Protein AF-A0A929MQV6-F1 (afdb_monomer_lite)

Structure (mmCIF, N/CA/C/O backbone):
data_AF-A0A929MQV6-F1
#
_entry.id   AF-A0A929MQV6-F1
#
loop_
_atom_site.group_PDB
_atom_site.id
_atom_site.type_symbol
_atom_site.label_atom_id
_atom_site.label_alt_id
_atom_site.label_comp_id
_atom_site.label_asym_id
_atom_site.label_entity_id
_atom_site.label_seq_id
_atom_site.pdbx_PDB_ins_code
_atom_site.Cartn_x
_atom_site.Cartn_y
_atom_site.Cartn_z
_atom_site.occupancy
_atom_site.B_iso_or_equiv
_atom_site.auth_seq_id
_atom_site.auth_comp_id
_atom_site.auth_asym_id
_atom_site.auth_atom_id
_atom_site.pdbx_PDB_model_num
ATOM 1 N N . MET A 1 1 ? 27.317 11.208 16.998 1.00 68.25 1 MET A N 1
ATOM 2 C CA . MET A 1 1 ? 28.385 11.719 16.109 1.00 68.25 1 MET A CA 1
ATOM 3 C C . MET A 1 1 ? 27.754 12.655 15.101 1.00 68.25 1 MET A C 1
ATOM 5 O O . MET A 1 1 ? 26.622 12.407 14.709 1.00 68.25 1 MET A O 1
ATOM 9 N N . MET A 1 2 ? 28.450 13.724 14.718 1.00 82.56 2 MET A N 1
ATOM 10 C CA . MET A 1 2 ? 28.007 14.598 13.633 1.00 82.56 2 MET A CA 1
ATOM 11 C C . MET A 1 2 ? 28.197 13.864 12.304 1.00 82.56 2 MET A C 1
ATOM 13 O O . MET A 1 2 ? 29.271 13.320 12.060 1.00 82.56 2 MET A O 1
ATOM 17 N N . ARG A 1 3 ? 27.153 13.828 11.476 1.00 88.56 3 ARG A N 1
ATOM 18 C CA . ARG A 1 3 ? 27.209 13.234 10.140 1.00 88.56 3 ARG A CA 1
ATOM 19 C C . ARG A 1 3 ? 28.074 14.086 9.216 1.00 88.56 3 ARG A C 1
ATOM 21 O O . ARG A 1 3 ? 28.016 15.315 9.278 1.00 88.56 3 ARG A O 1
ATOM 28 N N . THR A 1 4 ? 28.845 13.441 8.353 1.00 94.06 4 THR A N 1
ATOM 29 C CA . THR A 1 4 ? 29.737 14.089 7.387 1.00 94.06 4 THR A CA 1
ATOM 30 C C . THR A 1 4 ? 29.271 13.852 5.953 1.00 94.06 4 THR A C 1
ATOM 32 O O . THR A 1 4 ? 28.427 12.994 5.687 1.00 94.06 4 THR A O 1
ATOM 35 N N . ILE A 1 5 ? 29.832 14.601 4.998 1.00 95.19 5 ILE A N 1
ATOM 36 C CA . ILE A 1 5 ? 29.520 14.419 3.571 1.00 95.19 5 ILE A CA 1
ATOM 37 C C . ILE A 1 5 ? 29.939 13.032 3.054 1.00 95.19 5 ILE A C 1
ATOM 39 O O . ILE A 1 5 ? 29.387 12.562 2.066 1.00 95.19 5 ILE A O 1
ATOM 43 N N . GLN A 1 6 ? 30.884 12.366 3.726 1.00 95.69 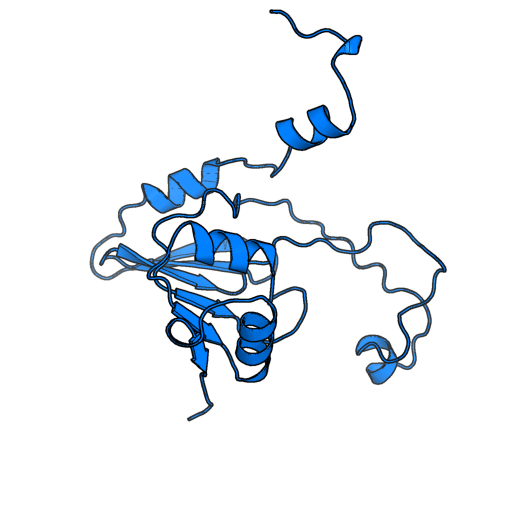6 GLN A N 1
ATOM 44 C CA . GLN A 1 6 ? 31.347 11.019 3.388 1.00 95.69 6 GLN A CA 1
ATOM 45 C C . GLN A 1 6 ? 30.327 9.930 3.759 1.00 95.69 6 GLN A C 1
ATOM 47 O O . GLN A 1 6 ? 30.353 8.854 3.169 1.00 95.69 6 GLN A O 1
ATOM 52 N N . ASP A 1 7 ? 29.402 10.218 4.680 1.00 93.12 7 ASP A N 1
ATOM 53 C CA . ASP A 1 7 ? 28.358 9.283 5.129 1.00 93.12 7 ASP A CA 1
ATOM 54 C C . ASP A 1 7 ? 27.096 9.329 4.240 1.00 93.12 7 ASP A C 1
ATOM 56 O O . ASP A 1 7 ? 26.135 8.569 4.424 1.00 93.12 7 ASP A O 1
ATOM 60 N N . VAL A 1 8 ? 27.052 10.265 3.288 1.00 95.06 8 VAL A N 1
ATOM 61 C CA . VAL A 1 8 ? 25.906 10.456 2.399 1.00 95.06 8 VAL A CA 1
ATOM 62 C C . VAL A 1 8 ? 26.036 9.530 1.197 1.00 95.06 8 VAL A C 1
ATOM 64 O O . VAL A 1 8 ? 26.929 9.656 0.363 1.00 95.06 8 VAL A O 1
ATOM 67 N N . THR A 1 9 ? 25.088 8.608 1.085 1.00 96.81 9 THR A N 1
ATOM 68 C CA . THR A 1 9 ? 24.926 7.714 -0.059 1.00 96.81 9 THR A CA 1
ATOM 69 C C . THR A 1 9 ? 23.502 7.838 -0.577 1.00 96.81 9 THR A C 1
ATOM 71 O O . THR A 1 9 ? 22.612 8.337 0.113 1.00 96.81 9 THR A O 1
ATOM 74 N N . LYS A 1 10 ? 23.252 7.337 -1.788 1.00 96.88 10 LYS A N 1
ATOM 75 C CA . LYS A 1 10 ? 21.887 7.268 -2.314 1.00 96.88 10 LYS A CA 1
ATOM 76 C C . LYS A 1 10 ? 20.959 6.455 -1.401 1.00 96.88 10 LYS A C 1
ATOM 78 O O . LYS A 1 10 ? 19.812 6.842 -1.238 1.00 96.88 10 LYS A O 1
ATOM 83 N N . ASP A 1 11 ? 21.437 5.350 -0.827 1.00 97.06 11 ASP A N 1
ATOM 84 C CA . ASP A 1 11 ? 20.628 4.495 0.052 1.00 97.06 11 ASP A CA 1
ATOM 85 C C . ASP A 1 11 ? 20.300 5.199 1.373 1.00 97.06 11 ASP A C 1
ATOM 87 O O . ASP A 1 11 ? 19.138 5.238 1.768 1.00 97.06 11 ASP A O 1
ATOM 91 N N . THR A 1 12 ? 21.295 5.828 2.008 1.00 95.69 12 THR A N 1
ATOM 92 C CA . THR A 1 12 ? 21.069 6.568 3.258 1.00 95.69 12 THR A CA 1
ATOM 93 C C . THR A 1 12 ? 20.125 7.746 3.039 1.00 95.69 12 THR A C 1
ATOM 95 O O . THR A 1 12 ? 19.151 7.873 3.772 1.00 95.69 12 THR A O 1
ATOM 98 N N . TRP A 1 13 ? 20.315 8.519 1.964 1.00 96.88 13 TRP A N 1
ATOM 99 C CA . TRP A 1 13 ? 19.382 9.585 1.589 1.00 96.88 13 TRP A CA 1
ATOM 100 C C . TRP A 1 13 ? 17.949 9.073 1.387 1.00 96.88 13 TRP A C 1
ATOM 102 O O . TRP A 1 13 ? 17.015 9.658 1.930 1.00 96.88 13 TRP A O 1
ATOM 112 N N . LEU A 1 14 ? 17.758 7.975 0.643 1.00 97.56 14 LEU A N 1
ATOM 113 C CA . LEU A 1 14 ? 16.424 7.413 0.407 1.00 97.56 14 LEU A CA 1
ATOM 114 C C . LEU A 1 14 ? 15.747 6.972 1.713 1.00 97.56 14 LEU A C 1
ATOM 116 O O . LEU A 1 14 ? 14.589 7.316 1.929 1.00 97.56 14 LEU A O 1
ATOM 120 N N . ARG A 1 15 ? 16.459 6.248 2.585 1.00 95.44 15 ARG A N 1
ATOM 121 C CA . ARG A 1 15 ? 15.904 5.728 3.849 1.00 95.44 15 ARG A CA 1
ATOM 122 C C . ARG A 1 15 ? 15.533 6.813 4.851 1.00 95.44 15 ARG A C 1
ATOM 124 O O . ARG A 1 15 ? 14.629 6.615 5.644 1.00 95.44 15 ARG A O 1
ATOM 131 N N . GLU A 1 16 ? 16.250 7.928 4.846 1.00 95.31 16 GLU A N 1
ATOM 132 C CA . GLU A 1 16 ? 16.012 9.024 5.791 1.00 95.31 16 GLU A CA 1
ATOM 133 C C . GLU A 1 16 ? 14.965 10.025 5.292 1.00 95.31 16 GLU A C 1
ATOM 135 O O . GLU A 1 16 ? 14.521 10.871 6.063 1.00 95.31 16 GLU A O 1
ATOM 140 N N . THR A 1 17 ? 14.604 9.963 4.006 1.00 97.81 17 THR A N 1
ATOM 141 C CA . THR A 1 17 ? 13.705 10.942 3.372 1.00 97.81 17 THR A CA 1
ATOM 142 C C . THR A 1 17 ? 12.309 10.381 3.096 1.00 97.81 17 THR A C 1
ATOM 144 O O . THR A 1 17 ? 11.357 11.154 3.054 1.00 97.81 17 THR A O 1
ATOM 147 N N . PHE A 1 18 ? 12.172 9.071 2.860 1.00 98.19 18 PHE A N 1
ATOM 148 C CA . PHE A 1 18 ? 10.919 8.461 2.401 1.00 98.19 18 PHE A CA 1
ATOM 149 C C . PHE A 1 18 ? 10.359 7.421 3.388 1.00 98.19 18 PHE A C 1
ATOM 151 O O . PHE A 1 18 ? 11.154 6.722 4.017 1.00 98.19 18 PHE A O 1
ATOM 158 N N . PRO A 1 19 ? 9.020 7.242 3.446 1.00 98.12 19 PRO A N 1
ATOM 159 C CA . PRO A 1 19 ? 7.998 8.009 2.714 1.00 98.12 19 PRO A CA 1
ATOM 160 C C . PRO A 1 19 ? 7.903 9.461 3.206 1.00 98.12 19 PRO A C 1
ATOM 162 O O . PRO A 1 19 ? 8.333 9.767 4.312 1.00 98.12 19 PRO A O 1
ATOM 165 N N . GLU A 1 20 ? 7.377 10.370 2.381 1.00 98.62 20 GLU A N 1
ATOM 166 C CA . GLU A 1 20 ? 7.477 11.821 2.610 1.00 98.62 20 GLU A CA 1
ATOM 167 C C . GLU A 1 20 ? 6.872 12.290 3.942 1.00 98.62 20 GLU A C 1
ATOM 169 O O . GLU A 1 20 ? 7.273 13.332 4.458 1.00 98.62 20 GLU A O 1
ATOM 174 N N . TRP A 1 21 ? 5.892 11.561 4.480 1.00 98.62 21 TRP A N 1
ATOM 175 C CA . TRP A 1 21 ? 5.256 11.872 5.767 1.00 98.62 21 TRP A CA 1
ATOM 176 C C . TRP A 1 21 ? 5.766 11.007 6.929 1.00 98.62 21 TRP A C 1
ATOM 178 O O . TRP A 1 21 ? 5.336 11.208 8.065 1.00 98.62 21 TRP A O 1
ATOM 188 N N . GLY A 1 22 ? 6.669 10.053 6.671 1.00 98.56 22 GLY A N 1
ATOM 189 C CA . GLY A 1 22 ? 7.078 9.054 7.657 1.00 98.56 22 GLY A CA 1
ATOM 190 C C . GLY A 1 22 ? 5.859 8.378 8.292 1.00 98.56 22 GLY A C 1
ATOM 191 O O . GLY A 1 22 ? 4.982 7.883 7.585 1.00 98.56 22 GLY A O 1
ATOM 192 N N . THR A 1 23 ? 5.780 8.429 9.622 1.00 98.69 23 THR A N 1
ATOM 193 C CA . THR A 1 23 ? 4.697 7.848 10.432 1.00 98.69 23 THR A CA 1
ATOM 194 C C . THR A 1 23 ? 3.611 8.837 10.847 1.00 98.69 23 THR A C 1
ATOM 196 O O . THR A 1 23 ? 2.706 8.451 11.583 1.00 98.69 23 THR A O 1
ATOM 199 N N . TRP A 1 24 ? 3.640 10.090 10.375 1.00 98.81 24 TRP A N 1
ATOM 200 C CA . TRP A 1 24 ? 2.703 11.131 10.824 1.00 98.81 24 TRP A CA 1
ATOM 201 C C . TRP A 1 24 ? 1.236 10.691 10.719 1.00 98.81 24 TRP A C 1
ATOM 203 O O . TRP A 1 24 ? 0.474 10.780 11.681 1.00 98.81 24 TRP A O 1
ATOM 213 N N . LEU A 1 25 ? 0.835 10.176 9.552 1.00 98.81 25 LEU A N 1
ATOM 214 C CA . LEU A 1 25 ? -0.541 9.728 9.338 1.00 98.81 25 LEU A CA 1
ATOM 215 C C . LEU A 1 25 ? -0.841 8.394 10.034 1.00 98.81 25 LEU A C 1
ATOM 217 O O . LEU A 1 25 ? -1.975 8.174 10.452 1.00 98.81 25 LEU A O 1
ATOM 221 N N . ASN A 1 26 ? 0.156 7.514 10.178 1.00 98.88 26 ASN A N 1
ATOM 222 C CA . ASN A 1 26 ? 0.011 6.270 10.937 1.00 98.88 26 ASN A CA 1
ATOM 223 C C . ASN A 1 26 ? -0.389 6.580 12.389 1.00 98.88 26 ASN A C 1
ATOM 225 O O . ASN A 1 26 ? -1.360 6.021 12.900 1.00 98.88 26 ASN A O 1
ATOM 229 N N . GLU A 1 27 ? 0.321 7.517 13.023 1.00 98.75 27 GLU A N 1
ATOM 230 C CA . GLU A 1 27 ? 0.047 7.991 14.382 1.00 98.75 27 GLU A CA 1
ATOM 231 C C . GLU A 1 27 ? -1.334 8.651 14.479 1.00 98.75 27 GLU A C 1
ATOM 233 O O . GLU A 1 27 ? -2.121 8.299 15.358 1.00 98.75 27 GLU A O 1
ATOM 238 N N . GLU A 1 28 ? -1.678 9.533 13.533 1.00 98.81 28 GLU A N 1
ATOM 239 C CA . GLU A 1 28 ? -2.987 10.198 13.499 1.00 98.81 28 GLU A CA 1
ATOM 240 C C . GLU A 1 28 ? -4.149 9.192 13.429 1.00 98.81 28 GLU A C 1
ATOM 242 O O . GLU A 1 28 ? -5.116 9.298 14.188 1.00 98.81 28 GLU A O 1
ATOM 247 N N . ILE A 1 29 ? -4.054 8.188 12.551 1.00 98.81 29 ILE A N 1
ATOM 248 C CA . ILE A 1 29 ? -5.075 7.144 12.397 1.00 98.81 29 ILE A CA 1
ATOM 249 C C . ILE A 1 29 ? -5.187 6.298 13.669 1.00 98.81 29 ILE A C 1
ATOM 251 O O . ILE A 1 29 ? -6.305 6.031 14.133 1.00 98.81 29 ILE A O 1
ATOM 255 N N . ARG A 1 30 ? -4.053 5.878 14.244 1.00 98.38 30 ARG A N 1
ATOM 256 C CA . ARG A 1 30 ? -4.007 5.093 15.487 1.00 98.38 30 ARG A CA 1
ATOM 257 C C . ARG A 1 30 ? -4.712 5.839 16.617 1.00 98.38 30 ARG A C 1
ATOM 259 O O . ARG A 1 30 ? -5.628 5.287 17.233 1.00 98.38 30 ARG A O 1
ATOM 266 N N . ASP A 1 31 ? -4.353 7.104 16.816 1.00 98.25 31 ASP A N 1
ATOM 267 C CA . ASP A 1 31 ? -4.766 7.896 17.976 1.00 98.25 31 ASP A CA 1
ATOM 268 C C . ASP A 1 31 ? -6.169 8.509 17.814 1.00 98.25 31 ASP A C 1
ATOM 270 O O . ASP A 1 31 ? -6.802 8.893 18.804 1.00 98.25 31 ASP A O 1
ATOM 274 N N . LYS A 1 32 ? -6.714 8.546 16.587 1.00 98.31 32 LYS A N 1
ATOM 275 C CA . LYS A 1 32 ? -8.068 9.045 16.319 1.00 98.31 32 LYS A CA 1
ATOM 276 C C . LYS A 1 32 ? -9.124 8.264 17.106 1.00 98.31 32 LYS A C 1
ATOM 278 O O . LYS A 1 32 ? -9.413 7.107 16.796 1.00 98.31 32 LYS A O 1
ATOM 283 N N . GLN A 1 33 ? -9.771 8.949 18.044 1.00 98.38 33 GLN A N 1
ATOM 284 C CA . GLN A 1 33 ? -11.058 8.544 18.605 1.00 98.38 33 GLN A CA 1
ATOM 285 C C . GLN A 1 33 ? -12.168 9.032 17.669 1.00 98.38 33 GLN A C 1
ATOM 287 O O . GLN A 1 33 ? -12.194 10.203 17.276 1.00 98.38 33 GLN A O 1
ATOM 292 N N . VAL A 1 34 ? -13.032 8.118 17.240 1.00 98.56 34 VAL A N 1
ATOM 293 C CA . VAL A 1 34 ? -14.141 8.412 16.327 1.00 98.56 34 VAL A CA 1
ATOM 294 C C . VAL A 1 34 ? -15.409 8.579 17.161 1.00 98.56 34 VAL A C 1
ATOM 296 O O . VAL A 1 34 ? -15.701 7.749 18.016 1.00 98.56 34 VAL A O 1
ATOM 299 N N . GLU A 1 35 ? -16.139 9.671 16.935 1.00 98.38 35 GLU A N 1
ATOM 300 C CA . GLU A 1 35 ? -17.324 10.013 17.725 1.00 98.38 35 GLU A CA 1
ATOM 301 C C . GLU A 1 35 ? -18.448 8.978 17.546 1.00 98.38 35 GLU A C 1
ATOM 303 O O . GLU A 1 35 ? -18.624 8.473 16.431 1.00 98.38 35 GLU A O 1
ATOM 308 N N . PRO A 1 36 ? -19.259 8.701 18.586 1.00 98.56 36 PRO A N 1
ATOM 309 C CA . PRO A 1 36 ? -20.375 7.764 18.489 1.00 98.56 36 PRO A CA 1
ATOM 310 C C . PRO A 1 36 ? -21.331 8.077 17.328 1.00 98.56 36 PRO A C 1
ATOM 312 O O . PRO A 1 36 ? -21.709 9.231 17.116 1.00 98.56 36 PRO A O 1
ATOM 315 N N . ASN A 1 37 ? -21.791 7.039 16.625 1.00 97.94 37 ASN A N 1
ATOM 316 C CA . ASN A 1 37 ? -22.642 7.114 15.429 1.00 97.94 37 ASN A CA 1
ATOM 317 C C . ASN A 1 37 ? -21.972 7.788 14.215 1.00 97.94 37 ASN A C 1
ATOM 319 O O . ASN A 1 37 ? -22.651 8.407 13.391 1.00 97.94 37 ASN A O 1
ATOM 323 N N . SER A 1 38 ? -20.647 7.676 14.088 1.00 98.69 38 SER A N 1
ATOM 324 C CA . SER A 1 38 ? -19.892 8.213 12.951 1.00 98.69 38 SER A CA 1
ATOM 325 C C . SER A 1 38 ? -18.777 7.272 12.477 1.00 98.69 38 SER A C 1
ATOM 327 O O . SER A 1 38 ? -18.527 6.213 13.053 1.00 98.69 38 SER A O 1
ATOM 329 N N . PHE A 1 39 ? -18.111 7.653 11.388 1.00 98.69 39 PHE A N 1
ATOM 330 C CA . PHE A 1 39 ? -16.875 7.032 10.923 1.00 98.69 39 PHE A CA 1
ATOM 331 C C . PHE A 1 39 ? -15.918 8.118 10.417 1.00 98.69 39 PHE A C 1
ATOM 333 O O . PHE A 1 39 ? -16.346 9.197 10.000 1.00 98.69 39 PHE A O 1
ATOM 340 N N . ALA A 1 40 ? -14.620 7.829 10.438 1.00 98.81 40 ALA A N 1
ATOM 341 C CA . ALA A 1 40 ? -13.577 8.662 9.851 1.00 98.81 40 ALA A CA 1
ATOM 342 C C . ALA A 1 40 ? -12.988 7.987 8.607 1.00 98.81 40 ALA A C 1
ATOM 344 O O . ALA A 1 40 ? -12.963 6.758 8.506 1.00 98.81 40 ALA A O 1
ATOM 345 N N . MET A 1 41 ? -12.502 8.797 7.665 1.00 98.75 41 MET A N 1
ATOM 346 C CA . MET A 1 41 ? -11.798 8.322 6.478 1.00 98.75 41 MET A CA 1
ATOM 347 C C . MET A 1 41 ? -10.571 9.174 6.185 1.00 98.75 41 MET A C 1
ATOM 349 O O . MET A 1 41 ? -10.605 10.391 6.362 1.00 98.75 41 MET A O 1
ATOM 353 N N . TRP A 1 42 ? -9.539 8.537 5.637 1.00 98.88 42 TRP A N 1
ATOM 354 C CA . TRP A 1 42 ? -8.347 9.204 5.124 1.00 98.88 42 TRP A CA 1
ATOM 355 C C . TRP A 1 42 ? -8.076 8.762 3.698 1.00 98.88 42 TRP A C 1
ATOM 357 O O . TRP A 1 42 ? -8.175 7.578 3.370 1.00 98.88 42 TRP A O 1
ATOM 367 N N . TRP A 1 43 ? -7.712 9.723 2.856 1.00 98.81 43 TRP A N 1
ATOM 368 C CA . TRP A 1 43 ? -7.268 9.452 1.499 1.00 98.81 43 TRP A CA 1
ATOM 369 C C . TRP A 1 43 ? -5.754 9.259 1.471 1.00 98.81 43 TRP A C 1
ATOM 371 O O . TRP A 1 43 ? -5.000 10.127 1.899 1.00 98.81 43 TRP A O 1
ATOM 381 N N . LEU A 1 44 ? -5.320 8.113 0.950 1.00 98.75 44 LEU A N 1
ATOM 382 C CA . LEU A 1 44 ? -3.930 7.651 0.971 1.00 98.75 44 LEU A CA 1
ATOM 383 C C . LEU A 1 44 ? -3.219 7.848 -0.386 1.00 98.75 44 LEU A C 1
ATOM 385 O O . LEU A 1 44 ? -2.079 7.419 -0.575 1.00 98.75 44 LEU A O 1
ATOM 389 N N . GLY A 1 45 ? -3.896 8.497 -1.341 1.00 98.25 45 GLY A N 1
ATOM 390 C CA . GLY A 1 45 ? -3.462 8.667 -2.729 1.00 98.25 45 GLY A CA 1
ATOM 391 C C . GLY A 1 45 ? -4.056 7.622 -3.681 1.00 98.25 45 GLY A C 1
ATOM 392 O O . GLY A 1 45 ? -4.441 6.530 -3.274 1.00 98.25 45 GLY A O 1
ATOM 393 N N . CYS A 1 46 ? -4.147 7.964 -4.974 1.00 98.38 46 CYS A N 1
ATOM 394 C CA . CYS A 1 46 ? -4.906 7.190 -5.970 1.00 98.38 46 CYS A CA 1
ATOM 395 C C . CYS A 1 46 ? -6.350 6.960 -5.480 1.00 98.38 46 CYS A C 1
ATOM 397 O O . CYS A 1 46 ? -7.059 7.939 -5.251 1.00 98.38 46 CYS A O 1
ATOM 399 N N . THR A 1 47 ? -6.767 5.717 -5.257 1.00 98.50 47 THR A N 1
ATOM 400 C CA . THR A 1 47 ? -8.045 5.365 -4.619 1.00 98.50 47 THR A CA 1
ATOM 401 C C . THR A 1 47 ? -7.854 4.681 -3.266 1.00 98.50 47 THR A C 1
ATOM 403 O O . THR A 1 47 ? -8.794 4.079 -2.756 1.00 98.50 47 THR A O 1
ATOM 406 N N . GLY A 1 48 ? -6.651 4.756 -2.692 1.00 98.81 48 GLY A N 1
ATOM 407 C CA . GLY A 1 48 ? -6.349 4.188 -1.387 1.00 98.81 48 GLY A CA 1
ATOM 408 C C . GLY A 1 48 ? -7.100 4.931 -0.290 1.00 98.81 48 GLY A C 1
ATOM 409 O O . GLY A 1 48 ? -7.002 6.155 -0.192 1.00 98.81 48 GLY A O 1
ATOM 410 N N . ILE A 1 49 ? -7.848 4.206 0.532 1.00 98.94 49 ILE A N 1
ATOM 411 C CA . ILE A 1 49 ? -8.685 4.764 1.592 1.00 98.94 49 ILE A CA 1
ATOM 412 C C . ILE A 1 49 ? -8.473 3.973 2.879 1.00 98.94 49 ILE A C 1
ATOM 414 O O . ILE A 1 49 ? -8.545 2.745 2.874 1.00 98.94 49 ILE A O 1
ATOM 418 N N . TRP A 1 50 ? -8.289 4.679 3.991 1.00 98.94 50 TRP A N 1
ATOM 419 C CA . TRP A 1 50 ? -8.476 4.116 5.328 1.00 98.94 50 TRP A CA 1
ATOM 420 C C . TRP A 1 50 ? -9.855 4.506 5.853 1.00 98.94 50 TRP A C 1
ATOM 422 O O . TRP A 1 50 ? -10.237 5.667 5.725 1.00 98.94 50 TRP A O 1
ATOM 432 N N . ILE A 1 51 ? -10.584 3.574 6.464 1.00 98.88 51 ILE A N 1
ATOM 433 C CA . ILE A 1 51 ? -11.869 3.815 7.134 1.00 98.88 51 ILE A CA 1
ATOM 434 C C . ILE A 1 51 ? -11.745 3.343 8.580 1.00 98.88 51 ILE A C 1
ATOM 436 O O . ILE A 1 51 ? -11.310 2.215 8.804 1.00 98.88 51 ILE A O 1
ATOM 440 N N . LYS A 1 52 ? -12.147 4.174 9.546 1.00 98.88 52 LYS A N 1
ATOM 441 C CA . LYS A 1 52 ? -12.210 3.817 10.972 1.00 98.88 52 LYS A CA 1
ATOM 442 C C . LYS A 1 52 ? -13.604 4.097 11.527 1.00 98.88 52 LYS A C 1
ATOM 444 O O . LYS A 1 52 ? -14.095 5.218 11.388 1.00 98.88 52 LYS A O 1
ATOM 449 N N . SER A 1 53 ? -14.253 3.105 12.128 1.00 98.81 53 SER A N 1
ATOM 450 C CA . SER A 1 53 ? -15.571 3.276 12.758 1.00 98.81 53 SER A CA 1
ATOM 451 C C . SER A 1 53 ? -15.466 3.813 14.191 1.00 98.81 53 SER A C 1
ATOM 453 O O . SER A 1 53 ? -14.407 3.738 14.814 1.00 98.81 53 SER A O 1
ATOM 455 N N . ASP A 1 54 ? -16.583 4.293 14.741 1.00 98.31 54 ASP A N 1
ATOM 456 C CA . ASP A 1 54 ? -16.730 4.645 16.165 1.00 98.31 54 ASP A CA 1
ATOM 457 C C . ASP A 1 54 ? -16.487 3.460 17.119 1.00 98.31 54 ASP A C 1
ATOM 459 O O . ASP A 1 54 ? -15.965 3.641 18.213 1.00 98.31 54 ASP A O 1
ATOM 463 N N . GLN A 1 55 ? -16.775 2.233 16.673 1.00 97.94 55 GLN A N 1
ATOM 464 C CA . GLN A 1 55 ? -16.437 0.989 17.385 1.00 97.94 55 GLN A CA 1
ATOM 465 C C . GLN A 1 55 ? -14.967 0.545 17.230 1.00 97.94 55 GLN A C 1
ATOM 467 O O . GLN A 1 55 ? -14.596 -0.527 17.702 1.00 97.94 55 GLN A O 1
ATOM 472 N N . GLY A 1 56 ? -14.128 1.332 16.549 1.00 97.25 56 GLY A N 1
ATOM 473 C CA . GLY A 1 56 ? -12.702 1.045 16.385 1.00 97.25 56 GLY A CA 1
ATOM 474 C C . GLY A 1 56 ? -12.344 0.042 15.284 1.00 97.25 56 GLY A C 1
ATOM 475 O O . GLY A 1 56 ? -11.177 -0.326 15.198 1.00 97.25 56 GLY A O 1
ATOM 476 N N . THR A 1 57 ? -13.287 -0.370 14.429 1.00 98.62 57 THR A N 1
ATOM 477 C CA . THR A 1 57 ? -13.000 -1.213 13.256 1.00 98.62 57 THR A CA 1
ATOM 478 C C . THR A 1 57 ? -12.237 -0.421 12.198 1.00 98.62 57 THR A C 1
ATOM 480 O O . THR A 1 57 ? -12.654 0.686 11.851 1.00 98.62 57 THR A O 1
ATOM 483 N N . ASN A 1 58 ? -11.173 -0.997 11.636 1.00 98.88 58 ASN A N 1
ATOM 484 C CA . ASN A 1 58 ? -10.343 -0.394 10.595 1.00 98.88 58 ASN A CA 1
ATOM 485 C C . ASN A 1 58 ? -10.385 -1.204 9.294 1.00 98.88 58 ASN A C 1
ATOM 487 O O . ASN A 1 58 ? -10.029 -2.385 9.255 1.00 98.88 58 ASN A O 1
ATOM 491 N N . ILE A 1 59 ? -10.750 -0.537 8.200 1.00 98.88 59 ILE A N 1
ATOM 492 C CA . ILE A 1 59 ? -10.709 -1.091 6.845 1.00 98.88 59 ILE A CA 1
ATOM 493 C C . ILE A 1 59 ? -9.681 -0.315 6.032 1.00 98.88 59 ILE A C 1
ATOM 495 O O . ILE A 1 59 ? -9.789 0.903 5.878 1.00 98.88 59 ILE A O 1
ATOM 499 N N . LEU A 1 60 ? -8.726 -1.040 5.460 1.00 98.88 60 LEU A N 1
ATOM 500 C CA . LEU A 1 60 ? -7.785 -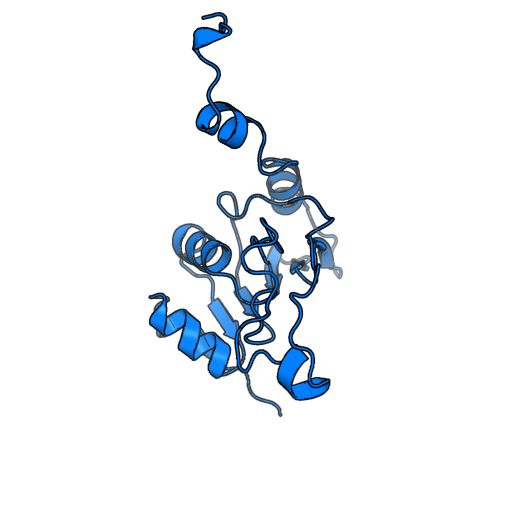0.512 4.486 1.00 98.88 60 LEU A CA 1
ATOM 501 C C . LEU A 1 60 ? -8.230 -0.937 3.089 1.00 98.88 60 LEU A C 1
ATOM 503 O O . LEU A 1 60 ? -8.302 -2.128 2.807 1.00 98.88 60 LEU A O 1
ATOM 507 N N . CYS A 1 61 ? -8.534 0.015 2.215 1.00 98.81 61 CYS A N 1
ATOM 508 C CA . CYS A 1 61 ? -9.035 -0.245 0.870 1.00 98.81 61 CYS A CA 1
ATOM 509 C C . CYS A 1 61 ? -8.060 0.284 -0.185 1.00 98.81 61 CYS A C 1
ATOM 511 O O . CYS A 1 61 ? -7.671 1.446 -0.109 1.00 98.81 61 CYS A O 1
ATOM 513 N N . ASP A 1 62 ? -7.679 -0.546 -1.161 1.00 98.81 62 ASP A N 1
ATOM 514 C CA . ASP A 1 62 ? -6.911 -0.155 -2.358 1.00 98.81 62 ASP A CA 1
ATOM 515 C C . ASP A 1 62 ? -5.619 0.652 -2.081 1.00 98.81 62 ASP A C 1
ATOM 517 O O . ASP A 1 62 ? -5.203 1.482 -2.892 1.00 98.81 62 ASP A O 1
ATOM 521 N N . LEU A 1 63 ? -4.957 0.441 -0.933 1.00 98.69 63 LEU A N 1
ATOM 522 C CA . LEU A 1 63 ? -3.689 1.119 -0.655 1.00 98.69 63 LEU A CA 1
ATOM 523 C C . LEU A 1 63 ? -2.605 0.646 -1.629 1.00 98.69 63 LEU A C 1
ATOM 525 O O . LEU A 1 63 ? -2.097 -0.475 -1.538 1.00 98.69 63 LEU A O 1
ATOM 529 N N . TRP A 1 64 ? -2.195 1.561 -2.505 1.00 98.69 64 TRP A N 1
ATOM 530 C CA . TRP A 1 64 ? -1.128 1.358 -3.471 1.00 98.69 64 TRP A CA 1
ATOM 531 C C . TRP A 1 64 ? 0.150 2.115 -3.109 1.00 98.69 64 TRP A C 1
ATOM 533 O O . TRP A 1 64 ? 0.217 3.352 -3.133 1.00 98.69 64 TRP A O 1
ATOM 543 N N . THR A 1 65 ? 1.204 1.342 -2.842 1.00 98.00 65 THR A N 1
ATOM 544 C CA . THR A 1 65 ? 2.521 1.847 -2.431 1.00 98.00 65 THR A CA 1
ATOM 545 C C . THR A 1 65 ? 3.522 1.889 -3.596 1.00 98.00 65 THR A C 1
ATOM 547 O O . THR A 1 65 ? 4.703 2.186 -3.425 1.00 98.00 65 THR A O 1
ATOM 550 N N . GLY A 1 66 ? 3.053 1.633 -4.819 1.00 97.62 66 GLY A N 1
ATOM 551 C CA . GLY A 1 66 ? 3.852 1.734 -6.032 1.00 97.62 66 GLY A CA 1
ATOM 552 C C . GLY A 1 66 ? 3.927 3.145 -6.625 1.00 97.62 66 GLY A C 1
ATOM 553 O O . GLY A 1 66 ? 3.331 4.116 -6.152 1.00 97.62 66 GLY A O 1
ATOM 554 N N . THR A 1 67 ? 4.675 3.248 -7.725 1.00 98.25 67 THR A N 1
ATOM 555 C CA . THR A 1 67 ? 4.834 4.480 -8.507 1.00 98.25 67 THR A CA 1
ATOM 556 C C . THR A 1 67 ? 4.641 4.230 -10.005 1.00 98.25 67 THR A C 1
ATOM 558 O O . THR A 1 67 ? 4.509 3.092 -10.457 1.00 98.25 67 THR A O 1
ATOM 561 N N . GLY A 1 68 ? 4.617 5.312 -10.783 1.00 97.19 68 GLY A N 1
ATOM 562 C CA . GLY A 1 68 ? 4.512 5.290 -12.239 1.00 97.19 68 GLY A CA 1
ATOM 563 C C . GLY A 1 68 ? 5.835 4.969 -12.946 1.00 97.19 68 GLY A C 1
ATOM 564 O O . GLY A 1 68 ? 6.681 4.208 -12.467 1.00 97.19 68 GLY A O 1
ATOM 565 N N . LYS A 1 69 ? 6.033 5.545 -14.135 1.00 97.25 69 LYS A N 1
ATOM 566 C CA . LYS A 1 69 ? 7.296 5.394 -14.877 1.00 97.25 69 LYS A CA 1
ATOM 567 C C . LYS A 1 69 ? 8.471 5.998 -14.098 1.00 97.25 69 LYS A C 1
ATOM 569 O O . LYS A 1 69 ? 8.344 7.036 -13.465 1.00 97.25 69 LYS A O 1
ATOM 574 N N . ARG A 1 70 ? 9.633 5.341 -14.189 1.00 96.25 70 ARG A N 1
ATOM 575 C CA . ARG A 1 70 ? 10.907 5.773 -13.570 1.00 96.25 70 ARG A CA 1
ATOM 576 C C . ARG A 1 70 ? 12.021 6.043 -14.592 1.00 96.25 70 ARG A C 1
ATOM 578 O O . ARG A 1 70 ? 13.126 6.415 -14.225 1.00 96.25 70 ARG A O 1
ATOM 585 N N . SER A 1 71 ? 11.745 5.790 -15.871 1.00 95.44 71 SER A N 1
ATOM 586 C CA . SER A 1 71 ? 12.629 6.018 -17.017 1.00 95.44 71 SER A CA 1
ATOM 587 C C . SER A 1 71 ? 11.799 5.957 -18.305 1.00 95.44 71 SER A C 1
ATOM 589 O O . SER A 1 71 ? 10.733 5.336 -18.324 1.00 95.44 71 SER A O 1
ATOM 591 N N . HIS A 1 72 ? 12.298 6.567 -19.381 1.00 93.44 72 HIS A N 1
ATOM 592 C CA . HIS A 1 72 ? 11.707 6.488 -20.722 1.00 93.44 72 HIS A CA 1
ATOM 593 C C . HIS A 1 72 ? 11.901 5.105 -21.375 1.00 93.44 72 HIS A C 1
ATOM 595 O O . HIS A 1 72 ? 11.145 4.733 -22.274 1.00 93.44 72 HIS A O 1
ATOM 601 N N . GLY A 1 73 ? 12.877 4.315 -20.905 1.00 89.31 73 GLY A N 1
ATOM 602 C CA . GLY A 1 73 ? 13.158 2.973 -21.423 1.00 89.31 73 GLY A CA 1
ATOM 603 C C . GLY A 1 73 ? 13.355 2.954 -22.945 1.00 89.31 73 GLY A C 1
ATOM 604 O O . GLY A 1 73 ? 13.982 3.846 -23.504 1.00 89.31 73 GLY A O 1
ATOM 605 N N . ALA A 1 74 ? 12.783 1.948 -23.613 1.00 87.56 74 ALA A N 1
ATOM 606 C CA . ALA A 1 74 ? 12.797 1.818 -25.075 1.00 87.56 74 ALA A CA 1
ATOM 607 C C . ALA A 1 74 ? 11.714 2.658 -25.790 1.00 87.56 74 ALA A C 1
ATOM 609 O O . ALA A 1 74 ? 11.523 2.509 -26.993 1.00 87.56 74 ALA A O 1
ATOM 610 N N . GLY A 1 75 ? 10.945 3.478 -25.064 1.00 93.12 75 GLY A N 1
ATOM 611 C CA . GLY A 1 75 ? 9.889 4.327 -25.629 1.00 93.12 75 GLY A CA 1
ATOM 612 C C . GLY A 1 75 ? 8.586 3.616 -26.018 1.00 93.12 75 GLY A C 1
ATOM 613 O O . GLY A 1 75 ? 7.604 4.298 -26.302 1.00 93.12 75 GLY A O 1
ATOM 614 N N . ASN A 1 76 ? 8.532 2.281 -25.962 1.00 95.06 76 ASN A N 1
ATOM 615 C CA . ASN A 1 76 ? 7.358 1.491 -26.343 1.00 95.06 76 ASN A CA 1
ATOM 616 C C . ASN A 1 76 ? 6.638 0.873 -25.138 1.00 95.06 76 ASN A C 1
ATOM 618 O O . ASN A 1 76 ? 7.253 0.439 -24.161 1.00 95.06 76 ASN A O 1
ATOM 622 N N . MET A 1 77 ? 5.311 0.806 -25.225 1.00 95.75 77 MET A N 1
ATOM 623 C CA . MET A 1 77 ? 4.448 0.126 -24.266 1.00 95.75 77 MET A CA 1
ATOM 624 C C . MET A 1 77 ? 4.593 -1.400 -24.373 1.00 95.75 77 MET A C 1
ATOM 626 O O . MET A 1 77 ? 4.870 -1.952 -25.438 1.00 95.75 77 MET A O 1
ATOM 630 N N . LYS A 1 78 ? 4.361 -2.111 -23.263 1.00 93.88 78 LYS A N 1
ATOM 631 C CA . LYS A 1 78 ? 4.322 -3.580 -23.252 1.00 93.88 78 LYS A CA 1
ATOM 632 C C . LYS A 1 78 ? 3.246 -4.092 -24.218 1.00 93.88 78 LYS A C 1
ATOM 634 O O . LYS A 1 78 ? 2.089 -3.678 -24.134 1.00 93.88 78 LYS A O 1
ATOM 639 N N . LYS A 1 79 ? 3.610 -5.039 -25.090 1.00 96.31 79 LYS A N 1
ATOM 640 C CA . LYS A 1 79 ? 2.660 -5.685 -26.008 1.00 96.31 79 LYS A CA 1
ATOM 641 C C . LYS A 1 79 ? 1.490 -6.297 -25.236 1.00 96.31 79 LYS A C 1
ATOM 643 O O . LYS A 1 79 ? 1.692 -6.999 -24.246 1.00 96.31 79 LYS A O 1
ATOM 648 N N . GLY A 1 80 ? 0.271 -6.020 -25.696 1.00 95.38 80 GLY A N 1
ATOM 649 C CA . GLY A 1 80 ? -0.960 -6.521 -25.083 1.00 95.38 80 GLY A CA 1
ATOM 650 C C . GLY A 1 80 ? -1.404 -5.791 -23.811 1.00 95.38 80 GLY A C 1
ATOM 651 O O . GLY A 1 80 ? -2.377 -6.236 -23.200 1.00 95.38 80 GLY A O 1
ATOM 652 N N . HIS A 1 81 ? -0.740 -4.696 -23.418 1.00 97.00 81 HIS A N 1
ATOM 653 C CA . HIS A 1 81 ? -1.228 -3.793 -22.371 1.00 97.00 81 HIS A CA 1
ATOM 654 C C . HIS A 1 81 ? -2.618 -3.245 -22.732 1.00 97.00 81 HIS A C 1
ATOM 656 O O . HIS A 1 81 ? -2.916 -3.014 -23.905 1.00 97.00 81 HIS A O 1
ATOM 662 N N . GLN A 1 82 ? -3.471 -3.009 -21.737 1.00 97.12 82 GLN A N 1
ATOM 663 C CA . GLN A 1 82 ? -4.862 -2.601 -21.932 1.00 97.12 82 GLN A CA 1
ATOM 664 C C . GLN A 1 82 ? -4.995 -1.320 -22.768 1.00 97.12 82 GLN A C 1
ATOM 666 O O . GLN A 1 82 ? -5.821 -1.278 -23.671 1.00 97.12 82 GLN A O 1
ATOM 671 N N . MET A 1 83 ? -4.124 -0.323 -22.571 1.00 97.69 83 MET A N 1
ATOM 672 C CA . MET A 1 83 ? -4.141 0.905 -23.389 1.00 97.69 83 MET A CA 1
ATOM 673 C C . MET A 1 83 ? -3.872 0.625 -24.876 1.00 97.69 83 MET A C 1
ATOM 675 O O . MET A 1 83 ? -4.567 1.160 -25.729 1.00 97.69 83 MET A O 1
ATOM 679 N N . MET A 1 84 ? -2.940 -0.279 -25.200 1.00 97.75 84 MET A N 1
ATOM 680 C CA . MET A 1 84 ? -2.700 -0.706 -26.585 1.00 97.75 84 MET A CA 1
ATOM 681 C C . MET A 1 84 ? -3.927 -1.415 -27.172 1.00 97.75 84 MET A C 1
ATOM 683 O O . MET A 1 84 ? -4.264 -1.194 -28.328 1.00 97.75 84 MET A O 1
ATOM 687 N N . ARG A 1 85 ? -4.623 -2.243 -26.382 1.00 97.81 85 ARG A N 1
ATOM 688 C CA . ARG A 1 85 ? -5.850 -2.929 -26.829 1.00 97.81 85 ARG A CA 1
ATOM 689 C C . ARG A 1 85 ? -7.003 -1.962 -27.085 1.00 97.81 85 ARG A C 1
ATOM 691 O O . ARG A 1 85 ? -7.777 -2.194 -28.003 1.00 97.81 85 ARG A O 1
ATOM 698 N N . MET A 1 86 ? -7.118 -0.912 -26.275 1.00 98.19 86 MET A N 1
ATOM 699 C CA . MET A 1 86 ? -8.203 0.065 -26.384 1.00 98.19 86 MET A CA 1
ATOM 700 C C . MET A 1 86 ? -8.008 1.041 -27.546 1.00 98.19 86 MET A C 1
ATOM 702 O O . MET A 1 86 ? -8.987 1.411 -28.183 1.00 98.19 86 MET A O 1
ATOM 706 N N . SER A 1 87 ? -6.773 1.474 -27.821 1.00 97.06 87 SER A N 1
ATOM 707 C CA . SER A 1 87 ? -6.526 2.577 -28.764 1.00 97.06 87 SER A CA 1
ATOM 708 C C . SER A 1 87 ? -5.462 2.315 -29.832 1.00 97.06 87 SER A C 1
ATOM 710 O O . SER A 1 87 ? -5.146 3.218 -30.602 1.00 97.06 87 SER A O 1
ATOM 712 N N . GLY A 1 88 ? -4.879 1.114 -29.896 1.00 97.25 88 GLY A N 1
ATOM 713 C CA . GLY A 1 88 ? -3.854 0.771 -30.891 1.00 97.25 88 GLY A CA 1
ATOM 714 C C . GLY A 1 88 ? -2.522 1.507 -30.709 1.00 97.25 88 GLY A C 1
ATOM 715 O O . GLY A 1 88 ? -1.698 1.521 -31.618 1.00 97.25 88 GLY A O 1
ATOM 716 N N . VAL A 1 89 ? -2.295 2.143 -29.554 1.00 97.38 89 VAL A N 1
ATOM 717 C CA . VAL A 1 89 ? -1.072 2.913 -29.293 1.00 97.38 89 VAL A CA 1
ATOM 718 C C . VAL A 1 89 ? 0.134 2.012 -29.036 1.00 97.38 89 VAL A C 1
ATOM 720 O O . VAL A 1 89 ? 0.057 1.028 -28.300 1.00 97.38 89 VAL A O 1
ATOM 723 N N . GLU A 1 90 ? 1.281 2.401 -29.588 1.00 96.69 90 GLU A N 1
ATOM 724 C CA . GLU A 1 90 ? 2.559 1.709 -29.368 1.00 96.69 90 GLU A CA 1
ATOM 725 C C . GLU A 1 90 ? 3.469 2.440 -28.378 1.00 96.69 90 GLU A C 1
ATOM 727 O O . GLU A 1 90 ? 4.214 1.808 -27.625 1.00 96.69 90 GLU A O 1
ATOM 732 N N . LYS A 1 91 ? 3.396 3.775 -28.354 1.00 97.06 91 LYS A N 1
ATOM 733 C CA . LYS A 1 91 ? 4.249 4.616 -27.508 1.00 97.06 91 LYS A CA 1
ATOM 734 C C . LYS A 1 91 ? 3.976 4.378 -26.024 1.00 97.06 91 LYS A C 1
ATOM 736 O O . LYS A 1 91 ? 2.847 4.127 -25.601 1.00 97.06 91 LYS A O 1
ATOM 741 N N . LEU A 1 92 ? 5.027 4.496 -25.220 1.00 96.88 92 LEU A N 1
ATOM 742 C CA . LEU A 1 92 ? 4.957 4.413 -23.768 1.00 96.88 92 LEU A CA 1
ATOM 743 C C . LEU A 1 92 ? 4.025 5.496 -23.209 1.00 96.88 92 LEU A C 1
ATOM 745 O O . LEU A 1 92 ? 4.152 6.672 -23.541 1.00 96.88 92 LEU A O 1
ATOM 749 N N . GLN A 1 93 ? 3.123 5.106 -22.308 1.00 96.50 93 GLN A N 1
ATOM 750 C CA . GLN A 1 93 ? 2.299 6.056 -21.564 1.00 96.50 93 GLN A CA 1
ATOM 751 C C . GLN A 1 93 ? 3.170 6.842 -20.563 1.00 96.50 93 GLN A C 1
ATOM 753 O O . GLN A 1 93 ? 3.857 6.208 -19.751 1.00 96.50 93 GLN A O 1
ATOM 758 N N . PRO A 1 94 ? 3.119 8.188 -20.558 1.00 96.62 94 PRO A N 1
ATOM 759 C CA . PRO A 1 94 ? 3.895 9.028 -19.646 1.00 96.62 94 PRO A CA 1
ATOM 760 C C . PRO A 1 94 ? 3.201 9.192 -18.278 1.00 96.62 94 PRO A C 1
ATOM 762 O O . PRO A 1 94 ? 3.043 10.299 -17.777 1.00 96.62 94 PRO A O 1
ATOM 765 N N . ASN A 1 95 ? 2.742 8.096 -17.666 1.00 96.88 95 ASN A N 1
ATOM 766 C CA . ASN A 1 95 ? 2.090 8.136 -16.354 1.00 96.88 95 ASN A CA 1
ATOM 767 C C . ASN A 1 95 ? 3.129 8.167 -15.220 1.00 96.88 95 ASN A C 1
ATOM 769 O O . ASN A 1 95 ? 3.691 7.134 -14.844 1.00 96.88 95 ASN A O 1
ATOM 773 N N . LEU A 1 96 ? 3.381 9.365 -14.692 1.00 98.00 96 LEU A N 1
ATOM 774 C CA . LEU A 1 96 ? 4.221 9.625 -13.521 1.00 98.00 96 LEU A CA 1
ATOM 775 C C . LEU A 1 96 ? 3.323 9.843 -12.298 1.00 98.00 96 LEU A C 1
ATOM 777 O O . LEU A 1 96 ? 2.337 10.573 -12.387 1.00 98.00 96 LEU A O 1
ATOM 781 N N . ARG A 1 97 ? 3.654 9.219 -11.161 1.00 98.31 97 ARG A N 1
ATOM 782 C CA . ARG A 1 97 ? 2.959 9.495 -9.895 1.00 98.31 97 ARG A CA 1
ATOM 783 C C . ARG A 1 97 ? 3.292 10.928 -9.473 1.00 98.31 97 ARG A C 1
ATOM 785 O O . ARG A 1 97 ? 4.459 11.302 -9.468 1.00 98.31 97 ARG A O 1
ATOM 792 N N . ASN A 1 98 ? 2.272 11.710 -9.138 1.00 97.62 98 ASN A N 1
ATOM 793 C CA . ASN A 1 98 ? 2.389 13.128 -8.781 1.00 97.62 98 ASN A CA 1
ATOM 794 C C . ASN A 1 98 ? 1.872 13.433 -7.362 1.00 97.62 98 ASN A C 1
ATOM 796 O O . ASN A 1 98 ? 1.609 14.589 -7.040 1.00 97.62 98 ASN A O 1
ATOM 800 N N . GLN A 1 99 ? 1.677 12.400 -6.544 1.00 97.38 99 GLN A N 1
ATOM 801 C CA . GLN A 1 99 ? 1.272 12.504 -5.145 1.00 97.38 99 GLN A CA 1
ATOM 802 C C . GLN A 1 99 ? 2.330 11.827 -4.264 1.00 97.38 99 GLN A C 1
ATOM 804 O O . GLN A 1 99 ? 2.802 10.747 -4.652 1.00 97.38 99 GLN A O 1
ATOM 809 N N . PRO A 1 100 ? 2.681 12.420 -3.108 1.00 97.94 100 PRO A N 1
ATOM 810 C CA . PRO A 1 100 ? 3.595 11.801 -2.152 1.00 97.94 100 PRO A CA 1
ATOM 811 C C . PRO A 1 100 ? 3.002 10.513 -1.557 1.00 97.94 100 PRO A C 1
ATOM 813 O O . PRO A 1 100 ? 1.841 10.156 -1.804 1.00 97.94 100 PRO A O 1
ATOM 816 N N . PHE A 1 101 ? 3.801 9.795 -0.779 1.00 98.69 101 PHE A N 1
ATOM 817 C CA . PHE A 1 101 ? 3.329 8.737 0.106 1.00 98.69 101 PHE A CA 1
ATOM 818 C C . PHE A 1 101 ? 3.040 9.338 1.481 1.00 98.69 101 PHE A C 1
ATOM 820 O O . PHE A 1 101 ? 3.945 9.768 2.191 1.00 98.69 101 PHE A O 1
ATOM 827 N N . VAL A 1 102 ? 1.754 9.391 1.827 1.00 98.69 102 VAL A N 1
ATOM 828 C CA . VAL A 1 102 ? 1.275 10.006 3.076 1.00 98.69 102 VAL A CA 1
ATOM 829 C C . VAL A 1 102 ? 1.222 9.030 4.253 1.00 98.69 102 VAL A C 1
ATOM 831 O O . VAL A 1 102 ? 1.044 9.463 5.381 1.00 98.69 102 VAL A O 1
ATOM 834 N N . LEU A 1 103 ? 1.366 7.728 3.991 1.00 98.62 103 LEU A N 1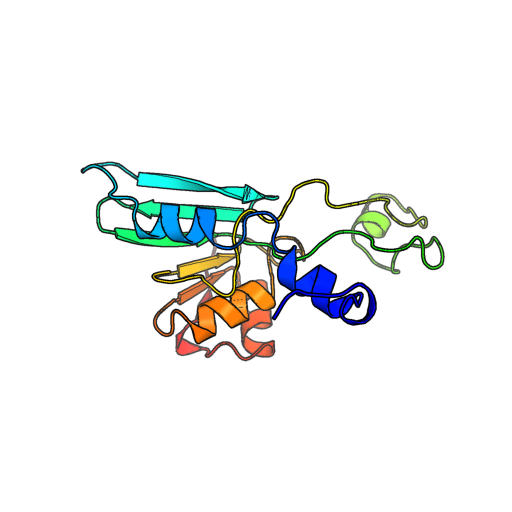
ATOM 835 C CA . LEU A 1 103 ? 1.305 6.645 4.971 1.00 98.62 103 LEU A CA 1
ATOM 836 C C . LEU A 1 103 ? 2.488 5.701 4.744 1.00 98.62 103 LEU A C 1
ATOM 838 O O . LEU A 1 103 ? 2.730 5.303 3.597 1.00 98.62 103 LEU A O 1
ATOM 842 N N . ASP A 1 104 ? 3.174 5.302 5.813 1.00 98.62 104 ASP A N 1
ATOM 843 C CA . ASP A 1 104 ? 4.140 4.207 5.748 1.00 98.62 104 ASP A CA 1
ATOM 844 C C . ASP A 1 104 ? 3.403 2.863 5.874 1.00 98.62 104 ASP A C 1
ATOM 846 O O . ASP A 1 104 ? 2.810 2.588 6.923 1.00 98.62 104 ASP A O 1
ATOM 850 N N . PRO A 1 105 ? 3.409 2.001 4.837 1.00 97.94 105 PRO A N 1
ATOM 851 C CA . PRO A 1 105 ? 2.748 0.708 4.926 1.00 97.94 105 PRO A CA 1
ATOM 852 C C . PRO A 1 105 ? 3.354 -0.199 6.002 1.00 97.94 105 PRO A C 1
ATOM 854 O O . PRO A 1 105 ? 2.633 -1.021 6.558 1.00 97.94 105 PRO A O 1
ATOM 857 N N . PHE A 1 106 ? 4.646 -0.078 6.312 1.00 98.19 106 PHE A N 1
ATOM 858 C CA . PHE A 1 106 ? 5.333 -0.975 7.247 1.00 98.19 106 PHE A CA 1
ATOM 859 C C . PHE A 1 106 ? 5.072 -0.647 8.718 1.00 98.19 106 PHE A C 1
ATOM 861 O O . PHE A 1 106 ? 5.330 -1.497 9.568 1.00 98.19 106 PHE A O 1
ATOM 868 N N . GLU A 1 107 ? 4.477 0.513 8.986 1.00 98.44 107 GLU A N 1
ATOM 869 C CA . GLU A 1 107 ? 4.048 0.983 10.309 1.00 98.44 107 GLU A CA 1
ATOM 870 C C . GLU A 1 107 ? 2.512 0.907 10.452 1.00 98.44 107 GLU A C 1
ATOM 872 O O . GLU A 1 107 ? 1.896 1.596 11.265 1.00 98.44 107 GLU A O 1
ATOM 877 N N . ILE A 1 108 ? 1.850 0.114 9.600 1.00 98.25 108 ILE A N 1
ATOM 878 C CA . ILE A 1 108 ? 0.412 -0.164 9.693 1.00 98.25 108 ILE A CA 1
ATOM 879 C C . ILE A 1 108 ? 0.139 -1.082 10.884 1.00 98.25 108 ILE A C 1
ATOM 881 O O . ILE A 1 108 ? 0.745 -2.149 11.002 1.00 98.25 108 ILE A O 1
ATOM 885 N N . GLU A 1 109 ? -0.857 -0.712 11.687 1.00 97.38 109 GLU A N 1
ATOM 886 C CA . GLU A 1 109 ? -1.357 -1.474 12.829 1.00 97.38 109 GLU A CA 1
ATOM 887 C C . GLU A 1 109 ? -2.894 -1.459 12.859 1.00 97.38 109 GLU A C 1
ATOM 889 O O . GLU A 1 109 ? -3.535 -0.578 12.284 1.00 97.38 109 GLU A O 1
ATOM 894 N N . GLY A 1 110 ? -3.498 -2.437 13.540 1.00 97.38 110 GLY A N 1
ATOM 895 C CA . GLY A 1 110 ? -4.930 -2.428 13.865 1.00 97.38 110 GLY A CA 1
ATOM 896 C C . GLY A 1 110 ? -5.901 -2.596 12.690 1.00 97.38 110 GLY A C 1
ATOM 897 O O . GLY A 1 110 ? -7.087 -2.349 12.873 1.00 97.38 110 GLY A O 1
ATOM 898 N N . VAL A 1 111 ? -5.439 -3.002 11.501 1.00 98.62 111 VAL A N 1
ATOM 899 C CA . VAL A 1 111 ? -6.309 -3.274 10.341 1.00 98.62 111 VAL A CA 1
ATOM 900 C C . VAL A 1 111 ? -7.081 -4.576 10.547 1.00 98.62 111 VAL A C 1
ATOM 902 O O . VAL A 1 111 ? -6.474 -5.631 10.719 1.00 98.62 111 VAL A O 1
ATOM 905 N N . ASP A 1 112 ? -8.409 -4.525 10.431 1.00 98.81 112 ASP A N 1
ATOM 906 C CA . ASP A 1 112 ? -9.277 -5.710 10.497 1.00 98.81 112 ASP A CA 1
ATOM 907 C C . ASP A 1 112 ? -9.465 -6.360 9.120 1.00 98.81 112 ASP A C 1
ATOM 909 O O . ASP A 1 112 ? -9.559 -7.586 8.993 1.00 98.81 112 ASP A O 1
ATOM 913 N N . ALA A 1 113 ? -9.502 -5.546 8.062 1.00 98.81 113 ALA A N 1
ATOM 914 C CA . ALA A 1 113 ? -9.621 -6.028 6.692 1.00 98.81 113 ALA A CA 1
ATOM 915 C C . ALA A 1 113 ? -8.832 -5.173 5.694 1.00 98.81 113 ALA A C 1
ATOM 917 O O . ALA A 1 113 ? -9.002 -3.955 5.626 1.00 98.81 113 ALA A O 1
ATOM 918 N N . LEU A 1 114 ? -8.029 -5.842 4.862 1.00 98.88 114 LEU A N 1
ATOM 919 C CA . LEU A 1 114 ? -7.516 -5.299 3.609 1.00 98.88 114 LEU A CA 1
ATOM 920 C C . LEU A 1 114 ? -8.500 -5.647 2.491 1.00 98.88 114 LEU A C 1
ATOM 922 O O . LEU A 1 114 ? -8.665 -6.816 2.139 1.00 98.88 114 LEU A O 1
ATOM 926 N N . VAL A 1 115 ? -9.137 -4.630 1.927 1.00 98.81 115 VAL A N 1
ATOM 927 C CA . VAL A 1 115 ? -10.072 -4.741 0.809 1.00 98.81 115 VAL A CA 1
ATOM 928 C C . VAL A 1 115 ? -9.371 -4.285 -0.464 1.00 98.81 115 VAL A C 1
ATOM 930 O O . VAL A 1 115 ? -8.790 -3.204 -0.498 1.00 98.81 115 VAL A O 1
ATOM 933 N N . VAL A 1 116 ? -9.430 -5.089 -1.524 1.00 98.75 116 VAL A N 1
ATOM 934 C CA . VAL A 1 116 ? -8.959 -4.665 -2.849 1.00 98.75 116 VAL A CA 1
ATOM 935 C C . VAL A 1 116 ? -10.042 -4.879 -3.893 1.00 98.75 116 VAL A C 1
ATOM 937 O O . VAL A 1 116 ? -10.583 -5.978 -4.041 1.00 98.75 116 VAL A O 1
ATOM 940 N N . THR A 1 117 ? -10.358 -3.815 -4.626 1.00 98.38 117 THR A N 1
ATOM 941 C CA . THR A 1 117 ? -11.497 -3.765 -5.547 1.00 98.38 117 THR A CA 1
ATOM 942 C C . THR A 1 117 ? -11.272 -4.597 -6.803 1.00 98.38 117 THR A C 1
ATOM 944 O O . THR A 1 117 ? -12.192 -5.278 -7.257 1.00 98.38 117 THR A O 1
ATOM 947 N N . HIS A 1 118 ? -10.065 -4.569 -7.378 1.00 98.31 118 HIS A N 1
ATOM 948 C CA . HIS A 1 118 ? -9.722 -5.300 -8.600 1.00 98.31 118 HIS A CA 1
ATOM 949 C C . HIS A 1 118 ? -8.204 -5.444 -8.808 1.00 98.31 118 HIS A C 1
ATOM 951 O O . HIS A 1 118 ? -7.392 -4.966 -8.028 1.00 98.31 118 HIS A O 1
ATOM 957 N N . ILE A 1 119 ? -7.812 -6.150 -9.873 1.00 97.50 119 ILE A N 1
ATOM 958 C CA . ILE A 1 119 ? -6.431 -6.608 -10.118 1.00 97.50 119 ILE A CA 1
ATOM 959 C C . ILE A 1 119 ? -5.499 -5.586 -10.782 1.00 97.50 119 ILE A C 1
ATOM 961 O O . ILE A 1 119 ? -4.370 -5.944 -11.128 1.00 97.50 119 ILE A O 1
ATOM 965 N N . HIS A 1 120 ? -5.946 -4.358 -11.048 1.00 98.19 120 HIS A N 1
ATOM 966 C CA . HIS A 1 120 ? -5.027 -3.375 -11.615 1.00 98.19 120 HIS A CA 1
ATOM 967 C C . HIS A 1 120 ? -3.936 -3.015 -10.603 1.00 98.19 120 HIS A C 1
ATOM 969 O O . HIS A 1 120 ? -4.129 -3.045 -9.388 1.00 98.19 120 HIS A O 1
ATOM 975 N N . SER A 1 121 ? -2.745 -2.733 -11.131 1.00 95.56 121 SER A N 1
ATOM 976 C CA . SER A 1 121 ? -1.520 -2.607 -10.337 1.00 95.56 121 SER A CA 1
ATOM 977 C C . SER A 1 121 ? -1.519 -1.426 -9.371 1.00 95.56 121 SER A C 1
ATOM 979 O O . SER A 1 121 ? -0.694 -1.402 -8.470 1.00 95.56 121 SER A O 1
ATOM 981 N N . ASP A 1 122 ? -2.381 -0.440 -9.602 1.00 98.38 122 ASP A N 1
ATOM 982 C CA . ASP A 1 122 ? -2.610 0.742 -8.770 1.00 98.38 122 ASP A CA 1
ATOM 983 C C . ASP A 1 122 ? -3.675 0.533 -7.679 1.00 98.38 122 ASP A C 1
ATOM 985 O O . ASP A 1 122 ? -3.990 1.470 -6.957 1.00 98.38 122 ASP A O 1
ATOM 989 N N . HIS A 1 123 ? -4.178 -0.698 -7.527 1.00 98.69 123 HIS A N 1
ATOM 990 C CA . HIS A 1 123 ? -5.103 -1.115 -6.463 1.00 98.69 123 HIS A CA 1
ATOM 991 C C . HIS A 1 123 ? -4.562 -2.319 -5.674 1.00 98.69 123 HIS A C 1
ATOM 993 O O . HIS A 1 123 ? -4.682 -2.385 -4.453 1.00 98.69 123 HIS A O 1
ATOM 999 N N . LEU A 1 124 ? -3.939 -3.279 -6.370 1.00 98.62 124 LEU A N 1
ATOM 1000 C CA . LEU A 1 124 ? -3.399 -4.508 -5.791 1.00 98.62 124 LEU A CA 1
ATOM 1001 C C . LEU A 1 124 ? -1.878 -4.420 -5.597 1.00 98.62 124 LEU A C 1
ATOM 1003 O O . LEU A 1 124 ? -1.109 -4.562 -6.551 1.00 98.62 124 LEU A O 1
ATOM 1007 N N . ASP A 1 125 ? -1.447 -4.246 -4.347 1.00 98.69 125 ASP A N 1
ATOM 1008 C CA . ASP A 1 125 ? -0.051 -3.990 -3.986 1.00 98.69 125 ASP A CA 1
ATOM 1009 C C . ASP A 1 125 ? 0.542 -5.076 -3.072 1.00 98.69 125 ASP A C 1
ATOM 1011 O O . ASP A 1 125 ? -0.045 -5.458 -2.055 1.00 98.69 125 ASP A O 1
ATOM 1015 N N . ILE A 1 126 ? 1.724 -5.584 -3.437 1.00 98.62 126 ILE A N 1
ATOM 1016 C CA . ILE A 1 126 ? 2.395 -6.656 -2.689 1.00 98.62 126 ILE A CA 1
ATOM 1017 C C . ILE A 1 126 ? 3.024 -6.161 -1.383 1.00 98.62 126 ILE A C 1
ATOM 1019 O O . ILE A 1 126 ? 3.055 -6.920 -0.417 1.00 98.62 126 ILE A O 1
ATOM 1023 N N . ASN A 1 127 ? 3.500 -4.912 -1.316 1.00 98.56 127 ASN A N 1
ATOM 1024 C CA . ASN A 1 127 ? 4.105 -4.384 -0.091 1.00 98.56 127 ASN A CA 1
ATOM 1025 C C . ASN A 1 127 ? 3.021 -4.117 0.954 1.00 98.56 127 ASN A C 1
ATOM 1027 O O . ASN A 1 127 ? 3.189 -4.514 2.103 1.00 98.56 127 ASN A O 1
ATOM 1031 N N . THR A 1 128 ? 1.882 -3.549 0.541 1.00 98.56 128 THR A N 1
ATOM 1032 C CA . THR A 1 128 ? 0.684 -3.436 1.385 1.00 98.56 128 THR A CA 1
ATOM 1033 C C . THR A 1 128 ? 0.274 -4.804 1.923 1.00 98.56 128 THR A C 1
ATOM 1035 O O . THR A 1 128 ? 0.100 -4.969 3.129 1.00 98.56 128 THR A O 1
ATOM 1038 N N . ALA A 1 129 ? 0.163 -5.809 1.046 1.00 98.62 129 ALA A N 1
ATOM 1039 C CA . ALA A 1 129 ? -0.213 -7.158 1.458 1.00 98.62 129 ALA A CA 1
ATOM 1040 C C . ALA A 1 129 ? 0.789 -7.761 2.457 1.00 98.62 129 ALA A C 1
ATOM 1042 O O . ALA A 1 129 ? 0.372 -8.338 3.459 1.00 98.62 129 ALA A O 1
ATOM 1043 N N . ALA A 1 130 ? 2.094 -7.602 2.216 1.00 98.62 130 ALA A N 1
ATOM 1044 C CA . ALA A 1 130 ? 3.143 -8.091 3.107 1.00 98.62 130 ALA A CA 1
ATOM 1045 C C . ALA A 1 130 ? 3.112 -7.399 4.478 1.00 98.62 130 ALA A C 1
ATOM 1047 O O . ALA A 1 130 ? 3.225 -8.073 5.503 1.00 98.62 130 ALA A O 1
ATOM 1048 N N . ALA A 1 131 ? 2.928 -6.077 4.507 1.00 98.56 131 ALA A N 1
ATOM 1049 C CA . ALA A 1 131 ? 2.889 -5.317 5.747 1.00 98.56 131 ALA A CA 1
ATOM 1050 C C . ALA A 1 131 ? 1.652 -5.652 6.591 1.00 98.56 131 ALA A C 1
ATOM 1052 O O . ALA A 1 131 ? 1.791 -5.987 7.766 1.00 98.56 131 ALA A O 1
ATOM 1053 N N . VAL A 1 132 ? 0.460 -5.698 5.983 1.00 98.69 132 VAL A N 1
ATOM 1054 C CA . VAL A 1 132 ? -0.768 -6.135 6.673 1.00 98.69 132 VAL A CA 1
ATOM 1055 C C . VAL A 1 132 ? -0.639 -7.582 7.150 1.00 98.69 132 VAL A C 1
ATOM 1057 O O . VAL A 1 132 ? -0.993 -7.892 8.286 1.00 98.69 132 VAL A O 1
ATOM 1060 N N . ALA A 1 133 ? -0.098 -8.481 6.320 1.00 98.25 133 ALA A N 1
ATOM 1061 C CA . ALA A 1 133 ? 0.056 -9.885 6.692 1.00 98.25 133 ALA A CA 1
ATOM 1062 C C . ALA A 1 133 ? 0.953 -10.068 7.923 1.00 98.25 133 ALA A C 1
ATOM 1064 O O . ALA A 1 133 ? 0.644 -10.924 8.756 1.00 98.25 133 ALA A O 1
ATOM 1065 N N . LYS A 1 134 ? 2.027 -9.273 8.018 1.00 98.31 134 LYS A N 1
ATOM 1066 C CA . LYS A 1 134 ? 3.009 -9.301 9.106 1.00 98.31 134 LYS A CA 1
ATOM 1067 C C . LYS A 1 134 ? 2.503 -8.611 10.374 1.00 98.31 134 LYS A C 1
ATOM 1069 O O . LYS A 1 134 ? 2.611 -9.191 11.448 1.00 98.31 134 LYS A O 1
ATOM 1074 N N . ASN A 1 135 ? 1.984 -7.393 10.253 1.00 98.44 135 ASN A N 1
ATOM 1075 C CA . ASN A 1 135 ? 1.686 -6.539 11.404 1.00 98.44 135 ASN A CA 1
ATOM 1076 C C . ASN A 1 135 ? 0.279 -6.777 11.972 1.00 98.44 135 ASN A C 1
ATOM 1078 O O . ASN A 1 135 ? 0.047 -6.564 13.156 1.00 98.44 135 ASN A O 1
ATOM 1082 N N . CYS A 1 136 ? -0.661 -7.231 11.139 1.00 98.31 136 CYS A N 1
ATOM 1083 C CA . CYS A 1 136 ? -2.057 -7.462 11.512 1.00 98.31 136 CYS A CA 1
ATOM 1084 C C . CYS A 1 136 ? -2.426 -8.928 11.213 1.00 98.31 136 CYS A C 1
ATOM 1086 O O . CYS A 1 136 ? -3.116 -9.193 10.227 1.00 98.31 136 CYS A O 1
ATOM 1088 N N . PRO A 1 137 ? -1.941 -9.915 11.993 1.00 97.19 137 PRO A N 1
ATOM 1089 C CA . PRO A 1 137 ? -2.062 -11.342 11.659 1.00 97.19 137 PRO A CA 1
ATOM 1090 C C . PRO A 1 137 ? -3.513 -11.838 11.549 1.00 97.19 137 PRO A C 1
ATOM 1092 O O . PRO A 1 137 ? -3.786 -12.735 10.753 1.00 97.19 137 PRO A O 1
ATOM 1095 N N . GLU A 1 138 ? -4.448 -11.199 12.254 1.00 97.69 138 GLU A N 1
ATOM 1096 C CA . GLU A 1 138 ? -5.879 -11.530 12.216 1.00 97.69 138 GLU A CA 1
ATOM 1097 C C . GLU A 1 138 ? -6.636 -10.872 11.049 1.00 97.69 138 GLU A C 1
ATOM 1099 O O . GLU A 1 138 ? -7.775 -11.247 10.756 1.00 97.69 138 GLU A O 1
ATOM 1104 N N . ALA A 1 139 ? -6.004 -9.928 10.337 1.00 98.62 139 ALA A N 1
ATOM 1105 C CA . ALA A 1 139 ? -6.648 -9.186 9.259 1.00 98.62 139 ALA A CA 1
ATOM 1106 C C . ALA A 1 139 ? -7.110 -10.110 8.125 1.00 98.62 139 ALA A C 1
ATOM 1108 O O . ALA A 1 139 ? -6.355 -10.987 7.666 1.00 98.62 139 ALA A O 1
ATOM 1109 N N . LYS A 1 140 ? -8.327 -9.862 7.631 1.00 98.81 140 LYS A N 1
ATOM 1110 C CA . LYS A 1 140 ? -8.898 -10.535 6.458 1.00 98.81 140 LYS A CA 1
ATOM 1111 C C . LYS A 1 140 ? -8.484 -9.845 5.159 1.00 98.81 140 LYS A C 1
ATOM 1113 O O . LYS A 1 140 ? -8.409 -8.626 5.080 1.00 98.81 140 LYS A O 1
ATOM 1118 N N . PHE A 1 141 ? -8.254 -10.637 4.120 1.00 98.88 141 PHE A N 1
ATOM 1119 C CA . PHE A 1 141 ? -7.898 -10.198 2.772 1.00 98.88 141 PHE A CA 1
ATOM 1120 C C . PHE A 1 141 ? -9.102 -10.394 1.857 1.00 98.88 141 PHE A C 1
ATOM 1122 O O . PHE A 1 141 ? -9.401 -11.511 1.431 1.00 98.88 141 PHE A O 1
ATOM 1129 N N . VAL A 1 142 ? -9.823 -9.315 1.585 1.00 98.81 142 VAL A N 1
ATOM 1130 C CA . VAL A 1 142 ? -11.138 -9.338 0.944 1.00 98.81 142 VAL A CA 1
ATOM 1131 C C . VAL A 1 142 ? -11.034 -8.775 -0.470 1.00 98.81 142 VAL A C 1
ATOM 1133 O O . VAL A 1 142 ? -10.585 -7.651 -0.673 1.00 98.81 142 VAL A O 1
ATOM 1136 N N . GLY A 1 143 ? -11.456 -9.536 -1.475 1.00 98.56 143 GLY A N 1
ATOM 1137 C CA . GLY A 1 143 ? -11.399 -9.071 -2.861 1.00 98.56 143 GLY A CA 1
ATOM 1138 C C . GLY A 1 143 ? -12.105 -10.006 -3.838 1.00 98.56 143 GLY A C 1
ATOM 1139 O O . GLY A 1 143 ? -12.535 -11.099 -3.458 1.00 98.56 143 GLY A O 1
ATOM 1140 N N . PRO A 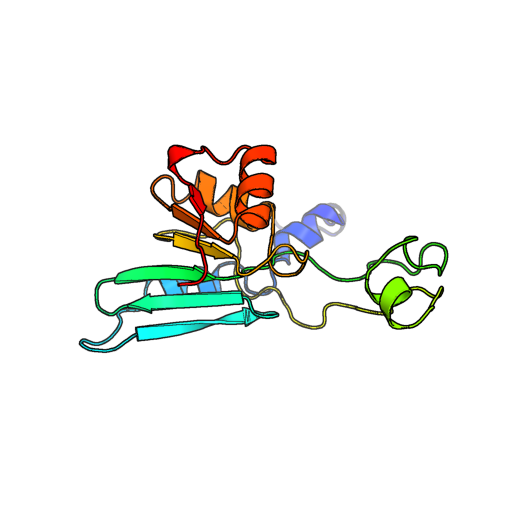1 144 ? -12.275 -9.607 -5.109 1.00 98.31 144 PRO A N 1
ATOM 1141 C CA . PRO A 1 144 ? -12.819 -10.496 -6.125 1.00 98.31 144 PRO A CA 1
ATOM 1142 C C . PRO A 1 144 ? -11.866 -11.668 -6.377 1.00 98.31 144 PRO A C 1
ATOM 1144 O O . PRO A 1 144 ? -10.674 -11.615 -6.065 1.00 98.31 144 PRO A O 1
ATOM 1147 N N . LYS A 1 145 ? -12.373 -12.725 -7.021 1.00 98.12 145 LYS A N 1
ATOM 1148 C CA . LYS A 1 145 ? -11.625 -13.976 -7.229 1.00 98.12 145 LYS A CA 1
ATOM 1149 C C . LYS A 1 145 ? -10.195 -13.768 -7.752 1.00 98.12 145 LYS A C 1
ATOM 1151 O O . LYS A 1 145 ? -9.268 -14.355 -7.214 1.00 98.12 145 LYS A O 1
ATOM 1156 N N . ALA A 1 146 ? -10.005 -12.927 -8.768 1.00 98.25 146 ALA A N 1
ATOM 1157 C CA . ALA A 1 146 ? -8.689 -12.728 -9.378 1.00 98.25 146 ALA A CA 1
ATOM 1158 C C . ALA A 1 146 ? -7.681 -12.004 -8.457 1.00 98.25 146 ALA A C 1
ATOM 1160 O O . ALA A 1 146 ? -6.475 -12.239 -8.557 1.00 98.25 146 ALA A O 1
ATOM 1161 N N . VAL A 1 147 ? -8.168 -11.156 -7.545 1.00 98.62 147 VAL A N 1
ATOM 1162 C CA . VAL A 1 147 ? -7.349 -10.520 -6.502 1.00 98.62 147 VAL A CA 1
ATOM 1163 C C . VAL A 1 147 ? -6.915 -11.574 -5.485 1.00 98.62 147 VAL A C 1
ATOM 1165 O O . VAL A 1 147 ? -5.720 -11.732 -5.246 1.00 98.62 147 VAL A O 1
ATOM 1168 N N . VAL A 1 148 ? -7.862 -12.369 -4.975 1.00 98.69 148 VAL A N 1
ATOM 1169 C CA . VAL A 1 148 ? -7.572 -13.456 -4.025 1.00 98.69 148 VAL A CA 1
ATOM 1170 C C . VAL A 1 148 ? -6.605 -14.480 -4.620 1.00 98.69 148 VAL A C 1
ATOM 1172 O O . VAL A 1 148 ? -5.603 -14.809 -3.993 1.00 98.69 148 VAL A O 1
ATOM 1175 N N . ASP A 1 149 ? -6.826 -14.912 -5.864 1.00 98.69 149 ASP A N 1
ATOM 1176 C CA . ASP A 1 149 ? -5.925 -15.832 -6.571 1.00 98.69 149 ASP A CA 1
ATOM 1177 C C . ASP A 1 149 ? -4.490 -15.270 -6.684 1.00 98.69 149 ASP A C 1
ATOM 1179 O 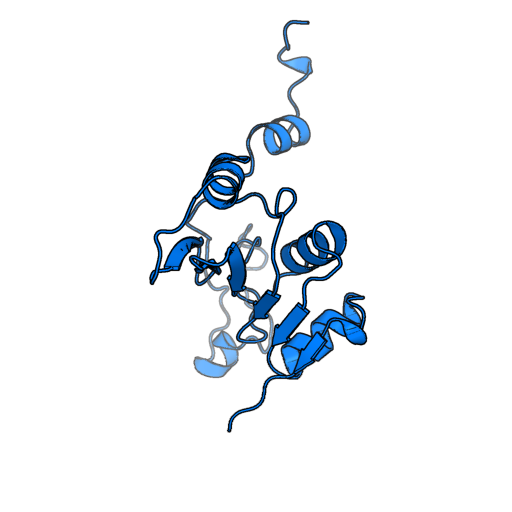O . ASP A 1 149 ? -3.527 -16.034 -6.759 1.00 98.69 149 ASP A O 1
ATOM 1183 N N . THR A 1 150 ? -4.327 -13.943 -6.711 1.00 98.69 150 THR A N 1
ATOM 1184 C CA . THR A 1 150 ? -3.011 -13.285 -6.732 1.00 98.69 150 THR A CA 1
ATOM 1185 C C . THR A 1 150 ? -2.378 -13.251 -5.342 1.00 98.69 150 THR A C 1
ATOM 1187 O O . THR A 1 150 ? -1.211 -13.614 -5.210 1.00 98.69 150 THR A O 1
ATOM 1190 N N . TRP A 1 151 ? -3.136 -12.913 -4.296 1.00 98.75 151 TRP A N 1
ATOM 1191 C CA . TRP A 1 151 ? -2.656 -12.966 -2.909 1.00 98.75 151 TRP A CA 1
ATOM 1192 C C . TRP A 1 151 ? -2.206 -14.364 -2.484 1.00 98.75 151 TRP A C 1
ATOM 1194 O O . TRP A 1 151 ? -1.147 -14.499 -1.872 1.00 98.75 151 TRP A O 1
ATOM 1204 N N . LEU A 1 152 ? -2.942 -15.408 -2.874 1.00 98.69 152 LEU A N 1
ATOM 1205 C CA . LEU A 1 152 ? -2.545 -16.798 -2.627 1.00 98.69 152 LEU A CA 1
ATOM 1206 C C . LEU A 1 152 ? -1.184 -17.118 -3.266 1.00 98.69 152 LEU A C 1
ATOM 1208 O O . LEU A 1 152 ? -0.338 -17.751 -2.641 1.00 98.69 152 LEU A O 1
ATOM 1212 N N . LYS A 1 153 ? -0.927 -16.632 -4.490 1.00 98.56 153 LYS A N 1
ATOM 1213 C CA . LYS A 1 153 ? 0.378 -16.794 -5.163 1.00 98.56 153 LYS A CA 1
ATOM 1214 C C . LYS A 1 153 ? 1.502 -16.021 -4.475 1.00 98.56 153 LYS A C 1
ATOM 1216 O O . LYS A 1 153 ? 2.651 -16.439 -4.563 1.00 98.56 153 LYS A O 1
ATOM 1221 N N . TRP A 1 154 ? 1.189 -14.901 -3.827 1.00 98.56 154 TRP A N 1
ATOM 1222 C CA . TRP A 1 154 ? 2.144 -14.136 -3.019 1.00 98.56 154 TRP A CA 1
ATOM 1223 C C . TRP A 1 154 ? 2.371 -14.730 -1.625 1.00 98.56 154 TRP A C 1
ATOM 1225 O O . TRP A 1 154 ? 3.284 -14.291 -0.933 1.00 98.56 154 TRP A O 1
ATOM 1235 N N . GLY A 1 155 ? 1.588 -15.738 -1.229 1.00 98.44 155 GLY A N 1
ATOM 1236 C CA . GLY A 1 155 ? 1.752 -16.454 0.035 1.00 98.44 155 GLY A CA 1
ATOM 1237 C C . GLY A 1 155 ? 0.831 -15.991 1.164 1.00 98.44 155 GLY A C 1
ATOM 1238 O O . GLY A 1 155 ? 1.072 -16.358 2.310 1.00 98.44 155 GLY A O 1
ATOM 1239 N N . VAL A 1 156 ? -0.222 -15.216 0.880 1.00 98.44 156 VAL A N 1
ATOM 1240 C CA . VAL A 1 156 ? -1.266 -14.943 1.883 1.00 98.44 156 VAL A CA 1
ATOM 1241 C C . VAL A 1 156 ? -2.008 -16.254 2.194 1.00 98.44 156 VAL A C 1
ATOM 1243 O O . VAL A 1 156 ? -2.475 -16.904 1.254 1.00 98.44 156 VAL A O 1
ATOM 1246 N N . PRO A 1 157 ? -2.144 -16.657 3.472 1.00 98.19 157 PRO A N 1
ATOM 1247 C CA . PRO A 1 157 ? -2.844 -17.887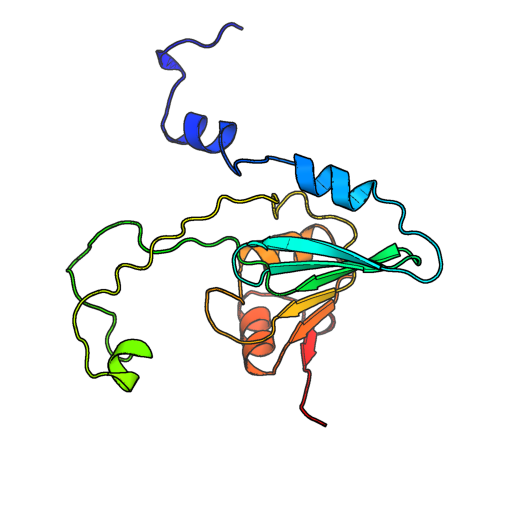 3.842 1.00 98.19 157 PRO A CA 1
ATOM 1248 C C . PRO A 1 157 ? -4.315 -17.888 3.410 1.00 98.19 157 PRO A C 1
ATOM 1250 O O . PRO A 1 157 ? -5.017 -16.884 3.553 1.00 98.19 157 PRO A O 1
ATOM 1253 N N . ALA A 1 158 ? -4.801 -19.021 2.899 1.00 98.31 158 ALA A N 1
ATOM 1254 C CA . ALA A 1 158 ? -6.142 -19.126 2.323 1.00 98.31 158 ALA A CA 1
ATOM 1255 C C . ALA A 1 158 ? -7.250 -18.830 3.346 1.00 98.31 158 ALA A C 1
ATOM 1257 O O . ALA A 1 158 ? -8.235 -18.171 3.016 1.00 98.31 158 ALA A O 1
ATOM 1258 N N . GLU A 1 159 ? -7.052 -19.231 4.598 1.00 98.25 159 GLU A N 1
ATOM 1259 C CA . GLU A 1 159 ? -7.930 -18.990 5.746 1.00 98.25 159 GLU A CA 1
ATOM 1260 C C . GLU A 1 159 ? -8.093 -17.502 6.111 1.00 98.25 159 GLU A C 1
ATOM 1262 O O . GLU A 1 159 ? -9.041 -17.116 6.808 1.00 98.25 159 GLU A O 1
ATOM 1267 N N . ARG A 1 160 ? -7.190 -16.643 5.620 1.00 98.38 160 ARG A N 1
ATOM 1268 C CA . ARG A 1 160 ? -7.281 -15.186 5.763 1.00 98.38 160 ARG A CA 1
ATOM 1269 C C . ARG A 1 160 ? -7.992 -14.524 4.588 1.00 98.38 160 ARG A C 1
ATOM 1271 O O . ARG A 1 160 ? -8.357 -13.359 4.704 1.00 98.38 160 ARG A O 1
ATOM 1278 N N . THR A 1 161 ? -8.208 -15.228 3.479 1.00 98.69 161 THR A N 1
ATOM 1279 C CA . THR A 1 161 ? -8.798 -14.647 2.266 1.00 98.69 161 THR A CA 1
ATOM 1280 C C . THR A 1 161 ? -10.314 -14.815 2.203 1.00 98.69 161 THR A C 1
ATOM 1282 O O . THR A 1 161 ? -10.863 -15.833 2.618 1.00 98.69 161 THR A O 1
ATOM 1285 N N . VAL A 1 162 ? -11.003 -13.819 1.645 1.00 98.62 162 VAL A N 1
ATOM 1286 C CA . VAL A 1 162 ? -12.452 -13.834 1.415 1.00 98.62 162 VAL A CA 1
ATOM 1287 C C . VAL A 1 162 ? -12.734 -13.379 -0.014 1.00 98.62 162 VAL A C 1
ATOM 1289 O O . VAL A 1 162 ? -12.439 -12.245 -0.392 1.00 98.62 162 VAL A O 1
ATOM 1292 N N . VAL A 1 163 ? -13.328 -14.268 -0.814 1.00 98.44 163 VAL A N 1
ATOM 1293 C CA . VAL A 1 163 ? -13.763 -13.941 -2.179 1.00 98.44 163 VAL A CA 1
ATOM 1294 C C . VAL A 1 163 ? -15.131 -13.268 -2.130 1.00 98.44 163 VAL A C 1
ATOM 1296 O O . VAL A 1 163 ? -16.121 -13.922 -1.801 1.00 98.44 163 VAL A O 1
ATOM 1299 N N . VAL A 1 164 ? -15.207 -11.998 -2.528 1.00 96.62 164 VAL A N 1
ATOM 1300 C CA . VAL A 1 164 ? -16.493 -11.309 -2.729 1.00 96.62 164 VAL A CA 1
ATOM 1301 C C . VAL A 1 164 ? -17.069 -11.606 -4.113 1.00 96.62 164 VAL A C 1
ATOM 1303 O O . VAL A 1 164 ? -16.334 -11.811 -5.086 1.00 96.62 164 VAL A O 1
ATOM 1306 N N . ARG A 1 165 ? -18.400 -11.656 -4.199 1.00 92.75 165 ARG A N 1
ATOM 1307 C CA . ARG A 1 165 ? -19.159 -11.921 -5.428 1.00 92.75 165 ARG A CA 1
ATOM 1308 C C . ARG A 1 165 ? -20.272 -10.877 -5.569 1.00 92.75 165 ARG A C 1
ATOM 1310 O O . ARG A 1 165 ? -20.776 -10.431 -4.541 1.00 92.75 165 ARG A O 1
ATOM 1317 N N . PRO A 1 166 ? -20.651 -10.487 -6.799 1.00 83.94 166 PRO A N 1
ATOM 1318 C CA . PRO A 1 166 ? -21.884 -9.739 -7.020 1.00 83.94 166 PRO A CA 1
ATOM 1319 C C . PRO A 1 166 ? -23.080 -10.520 -6.459 1.00 83.94 166 PRO A C 1
ATOM 1321 O O . PRO A 1 166 ? -23.078 -11.752 -6.533 1.00 83.94 166 PRO A O 1
ATOM 1324 N N . ASN A 1 167 ? -24.055 -9.799 -5.901 1.00 68.31 167 ASN A N 1
ATOM 1325 C CA . ASN A 1 167 ? -25.331 -10.365 -5.455 1.00 68.31 167 ASN A CA 1
ATOM 1326 C C . ASN A 1 167 ? -26.194 -10.815 -6.636 1.00 68.31 167 ASN A C 1
ATOM 1328 O O . ASN A 1 167 ? -26.134 -10.140 -7.691 1.00 68.31 167 ASN A O 1
#

InterPro domains:
  IPR036866 Ribonuclease Z/Hydroxyacylglutathione hydrolase-like [G3DSA:3.60.15.10] (4-167)
  IPR036866 Ribonuclease Z/Hydroxyacylglutathione hydrolase-like [SSF56281] (36-165)
  IPR050114 UPF0173/UPF0282/UlaG metal-dependent hydrolases [PTHR43546] (36-166)

pLDDT: mean 97.15, std 3.97, range [68.25, 98.94]

Secondary structure (DSSP, 8-state):
----GGG--HHHHHHHH-STTTTHHHHHHHH-PPPTT-EEEEEEETTEEEEEETT--EEEES-----S-SS-TTSBPPTT-HHHHHH---BPP-----S---S-GGG----SEEE---SSTTT--HHHHHHHHHH-TT-EEEE-HHHHHHHHHHT--GGGEEE----

Radius of gyration: 18.69 Å; chains: 1; bounding box: 57×34×50 Å

Sequence (167 aa):
MMRTIQDVTKDTWLRETFPEWGTWLNEEIRDKQVEPNSFAMWWLGCTGIWIKSDQGTNILCDLWTGTGKRSHGAGNMKKGHQMMRMSGVEKLQPNLRNQPFVLDPFEIEGVDALVVTHIHSDHLDINTAAAVAKNCPEAKFVGPKAVVDTWLKWGVPAERTVVVRPN

Foldseek 3Di:
DDDDPVNDDPVVVDVVCPQPQECVVVVVLVPDQDDPPDKDWDDQPDRWMWIADNVGAIETFQDAPDWDDPDCPPQFDDPPPPVCVVPVDTGDDPGTDPDGGNHDLLSHASHQEYEFEDDDNSRQYLSNLVNCVPHVVNHAYEYAPVSLVVSVVSPRDPVRYDHDDDD

Organism: Abiotrophia defectiva (NCBI:txid46125)